Protein AF-A0A924ZUM4-F1 (afdb_monomer_lite)

Foldseek 3Di:
DFDKDKDWPQPDQVVCVVVVHGRDPDTDIDIDDSVPDDPDPDDDDDPVDPDDDDDDDD

pLDDT: mean 93.1, std 7.11, range [58.69, 97.69]

Structure (mmCIF, N/CA/C/O backbone):
data_AF-A0A924ZUM4-F1
#
_entry.id   AF-A0A924ZUM4-F1
#
loop_
_atom_site.group_PDB
_atom_site.id
_atom_site.type_symbol
_atom_site.label_atom_id
_atom_site.label_alt_id
_atom_site.label_comp_id
_atom_site.label_asym_id
_atom_site.label_entity_id
_atom_site.label_seq_id
_atom_site.pdbx_PDB_ins_code
_atom_site.Cartn_x
_atom_site.Cartn_y
_atom_site.Cartn_z
_atom_site.occupancy
_atom_site.B_iso_or_equiv
_atom_site.auth_seq_id
_atom_site.auth_comp_id
_atom_site.auth_asym_id
_atom_site.auth_atom_id
_atom_site.pdbx_PDB_model_num
ATOM 1 N N . MET A 1 1 ? 22.181 8.892 -1.021 1.00 58.69 1 MET A N 1
ATOM 2 C CA . MET A 1 1 ? 21.903 7.797 -0.069 1.00 58.69 1 MET A CA 1
ATOM 3 C C . MET A 1 1 ? 20.432 7.896 0.286 1.00 58.69 1 MET A C 1
ATOM 5 O O . MET A 1 1 ? 20.032 8.883 0.896 1.00 58.69 1 MET A O 1
ATOM 9 N N . HIS A 1 2 ? 19.610 6.991 -0.240 1.00 61.44 2 HIS A N 1
ATOM 10 C CA . HIS A 1 2 ? 18.159 7.090 -0.104 1.00 61.44 2 HIS A CA 1
ATOM 11 C C . HIS A 1 2 ? 17.735 6.772 1.326 1.00 61.44 2 HIS A C 1
ATOM 13 O O . HIS A 1 2 ? 18.227 5.829 1.942 1.00 61.44 2 HIS A O 1
ATOM 19 N N . LYS A 1 3 ? 16.877 7.639 1.860 1.00 74.12 3 LYS A N 1
ATOM 20 C CA . LYS A 1 3 ? 16.383 7.592 3.234 1.00 74.12 3 LYS A CA 1
ATOM 21 C C . LYS A 1 3 ? 15.405 6.422 3.384 1.00 74.12 3 LYS A C 1
ATOM 23 O O . LYS A 1 3 ? 14.729 6.052 2.429 1.00 74.12 3 LYS A O 1
ATOM 28 N N . ASN A 1 4 ? 15.346 5.861 4.588 1.00 86.88 4 ASN A N 1
ATOM 29 C CA . ASN A 1 4 ? 14.331 4.894 5.006 1.00 86.88 4 ASN A CA 1
ATOM 30 C C . ASN A 1 4 ? 12.921 5.368 4.603 1.00 86.88 4 ASN A C 1
ATOM 32 O O . ASN A 1 4 ? 12.584 6.525 4.860 1.00 86.88 4 ASN A O 1
ATOM 36 N N . ILE A 1 5 ? 12.116 4.490 3.994 1.00 93.69 5 ILE A N 1
ATOM 37 C CA . ILE A 1 5 ? 10.734 4.790 3.590 1.00 93.69 5 ILE A CA 1
ATOM 38 C C . ILE A 1 5 ? 9.798 4.209 4.646 1.00 93.69 5 ILE A C 1
ATOM 40 O O . ILE A 1 5 ? 9.615 2.993 4.718 1.00 93.69 5 ILE A O 1
ATOM 44 N N . TRP A 1 6 ? 9.225 5.079 5.473 1.00 95.56 6 TRP A N 1
ATOM 45 C CA . TRP A 1 6 ? 8.191 4.711 6.436 1.00 95.56 6 TRP A CA 1
ATOM 46 C C . TRP A 1 6 ? 6.817 4.836 5.788 1.00 95.56 6 TRP A C 1
ATOM 48 O O . TRP A 1 6 ? 6.530 5.851 5.159 1.00 95.56 6 TRP A O 1
ATOM 58 N N . ALA A 1 7 ? 5.981 3.819 5.960 1.00 97.06 7 ALA A N 1
ATOM 59 C CA . ALA A 1 7 ? 4.618 3.769 5.447 1.00 97.06 7 ALA A CA 1
ATOM 60 C C . ALA A 1 7 ? 3.636 3.431 6.575 1.00 97.06 7 ALA A C 1
ATOM 62 O O . ALA A 1 7 ? 4.029 2.860 7.597 1.00 97.06 7 ALA A O 1
ATOM 63 N N . VAL A 1 8 ? 2.364 3.791 6.388 1.00 97.69 8 VAL A N 1
ATO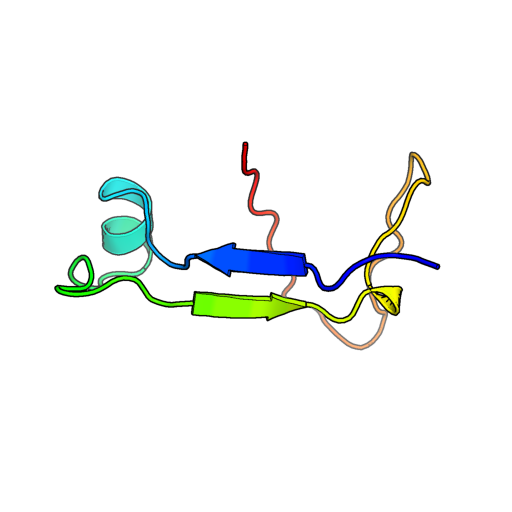M 64 C CA . VAL A 1 8 ? 1.272 3.509 7.326 1.00 97.69 8 VAL A CA 1
ATOM 65 C C . VAL A 1 8 ? 0.209 2.663 6.633 1.00 97.69 8 VAL A C 1
ATOM 67 O O . VAL A 1 8 ? -0.341 3.052 5.612 1.00 97.69 8 VAL A O 1
ATOM 70 N N . GLY A 1 9 ? -0.071 1.483 7.177 1.00 96.38 9 GLY A N 1
ATOM 71 C CA . GLY A 1 9 ? -1.080 0.582 6.630 1.00 96.38 9 GLY A CA 1
ATOM 72 C C . GLY A 1 9 ? -2.489 0.953 7.085 1.00 96.38 9 GLY A C 1
ATOM 73 O O . GLY A 1 9 ? -2.687 1.371 8.228 1.00 96.38 9 GLY A O 1
ATOM 74 N N . ARG A 1 10 ? -3.481 0.717 6.216 1.00 94.69 10 ARG A N 1
ATOM 75 C CA . ARG A 1 10 ? -4.920 0.852 6.528 1.00 94.69 10 ARG A CA 1
ATOM 76 C C . ARG A 1 10 ? -5.320 2.245 7.035 1.00 94.69 10 ARG A C 1
ATOM 78 O O . ARG A 1 10 ? -6.182 2.372 7.902 1.00 94.69 10 ARG A O 1
ATOM 85 N N . ASN A 1 11 ? -4.724 3.288 6.457 1.00 96.19 11 ASN A N 1
ATOM 86 C CA . ASN A 1 11 ? -5.001 4.685 6.811 1.00 96.19 11 ASN A CA 1
ATOM 87 C C . ASN A 1 11 ? -6.234 5.282 6.092 1.00 96.19 11 ASN A C 1
ATOM 89 O O . ASN A 1 11 ? -6.559 6.452 6.276 1.00 96.19 11 ASN A O 1
ATOM 93 N N . TYR A 1 12 ? -6.945 4.470 5.299 1.00 95.12 12 TYR A N 1
ATOM 94 C CA . TYR A 1 12 ? -8.219 4.807 4.663 1.00 95.12 12 TYR A CA 1
ATOM 95 C C . TYR A 1 12 ? -9.286 3.787 5.069 1.00 95.12 12 TYR A C 1
ATOM 97 O O . TYR A 1 12 ? -9.101 2.579 4.911 1.00 95.12 12 TYR A O 1
ATOM 105 N N . ALA A 1 13 ? -10.422 4.270 5.584 1.00 93.94 13 ALA A N 1
ATOM 106 C CA . ALA A 1 13 ? -11.476 3.408 6.122 1.00 93.94 13 ALA A CA 1
ATOM 107 C C . ALA A 1 13 ? -12.060 2.449 5.071 1.00 93.94 13 ALA A C 1
ATOM 109 O O . ALA A 1 13 ? -12.367 1.305 5.397 1.00 93.94 13 ALA A O 1
ATOM 110 N N . ASP A 1 14 ? -12.194 2.892 3.820 1.00 95.50 14 ASP A N 1
ATOM 111 C CA . ASP A 1 14 ? -12.746 2.054 2.751 1.00 95.50 14 ASP A CA 1
ATOM 112 C C . ASP A 1 14 ? -11.776 0.952 2.310 1.00 95.50 14 ASP A C 1
ATOM 114 O O . ASP A 1 14 ? -12.212 -0.169 2.067 1.00 95.50 14 ASP A O 1
ATOM 118 N N . HIS A 1 15 ? -10.467 1.211 2.341 1.00 94.69 15 HIS A N 1
ATOM 119 C CA . HIS A 1 15 ? -9.459 0.183 2.075 1.00 94.69 15 HIS A CA 1
ATOM 120 C C . HIS A 1 15 ? -9.440 -0.903 3.170 1.00 94.69 15 HIS A C 1
ATOM 122 O O . HIS A 1 15 ? -9.357 -2.093 2.879 1.00 94.69 15 HIS A O 1
ATOM 128 N N . ALA A 1 16 ? -9.623 -0.533 4.445 1.00 94.31 16 ALA A N 1
ATOM 129 C CA . ALA A 1 16 ? -9.790 -1.529 5.509 1.00 94.31 16 ALA A CA 1
ATOM 130 C C . ALA A 1 16 ? -11.044 -2.408 5.291 1.00 94.31 16 ALA A C 1
ATOM 132 O O . ALA A 1 16 ? -10.988 -3.625 5.483 1.00 94.31 16 ALA A O 1
ATOM 133 N N . LYS A 1 17 ?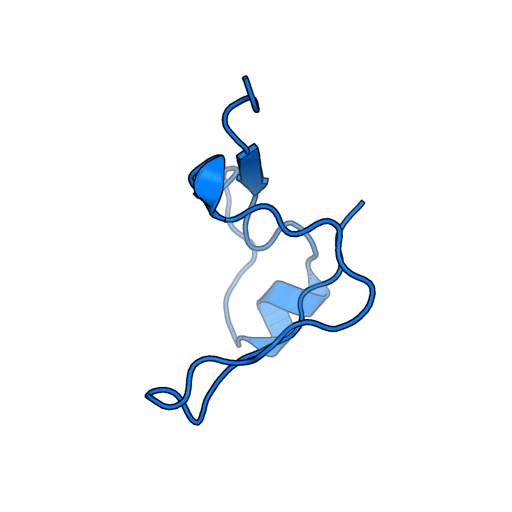 -12.158 -1.814 4.833 1.00 94.62 17 LYS A N 1
ATOM 134 C CA . LYS A 1 17 ? -13.393 -2.555 4.515 1.00 94.62 17 LYS A CA 1
ATOM 135 C C . LYS A 1 17 ? -13.220 -3.520 3.342 1.00 94.62 17 LYS A C 1
ATOM 137 O O . LYS A 1 17 ? -13.752 -4.622 3.421 1.00 94.62 17 LYS A O 1
ATOM 142 N N . GLU A 1 18 ? -12.498 -3.133 2.288 1.00 93.69 18 GLU A N 1
ATOM 143 C CA . GLU A 1 18 ? -12.186 -4.000 1.135 1.00 93.69 18 GLU A CA 1
ATOM 144 C C . GLU A 1 18 ? -11.526 -5.308 1.584 1.00 93.69 18 GLU A C 1
ATOM 146 O O . GLU A 1 18 ? -11.906 -6.394 1.154 1.00 93.69 18 GLU A O 1
ATOM 151 N N . MET A 1 19 ? -10.594 -5.202 2.529 1.00 92.06 19 MET A N 1
ATOM 152 C CA . MET A 1 19 ? -9.894 -6.344 3.113 1.00 92.06 19 MET A CA 1
ATOM 153 C C . MET A 1 19 ? -10.708 -7.069 4.200 1.00 92.06 19 MET A C 1
ATOM 155 O O . MET A 1 19 ? -10.191 -7.975 4.852 1.00 92.06 19 MET A O 1
ATOM 159 N N . ASN A 1 20 ? -11.967 -6.673 4.420 1.00 94.62 20 ASN A N 1
ATOM 160 C CA . ASN A 1 20 ? -12.866 -7.191 5.449 1.00 94.62 20 ASN A CA 1
ATOM 161 C C . ASN A 1 20 ? -12.261 -7.144 6.868 1.00 94.62 20 ASN A C 1
ATOM 163 O O . ASN A 1 20 ? -12.420 -8.070 7.667 1.00 94.62 20 ASN A O 1
ATOM 167 N N . VAL A 1 21 ? -11.547 -6.056 7.179 1.00 93.56 21 VAL A N 1
ATOM 168 C CA . VAL A 1 21 ? -10.949 -5.804 8.497 1.00 93.56 21 VAL A CA 1
ATOM 169 C C . VAL A 1 21 ? -11.413 -4.468 9.071 1.00 93.56 21 VAL A C 1
ATOM 171 O O . VAL A 1 21 ? -11.725 -3.518 8.355 1.00 93.56 21 VAL A O 1
ATOM 174 N N . SER A 1 22 ? -11.441 -4.366 10.399 1.00 92.81 22 SER A N 1
ATOM 175 C CA . SER A 1 22 ? -11.696 -3.089 11.065 1.00 92.81 22 SER A CA 1
ATOM 176 C C . SER A 1 22 ? -10.512 -2.129 10.875 1.00 92.81 22 SER A C 1
ATOM 178 O O . SER A 1 22 ? -9.358 -2.581 10.911 1.00 92.81 22 SER A O 1
ATOM 180 N N . PRO A 1 23 ? -10.760 -0.810 10.744 1.00 93.06 23 PRO A N 1
ATOM 181 C CA . PRO A 1 23 ? -9.706 0.190 10.852 1.00 93.06 23 PRO A CA 1
ATOM 182 C C . PRO A 1 23 ? -8.914 -0.000 12.153 1.00 93.06 23 PRO A C 1
ATOM 184 O O . PRO A 1 23 ? -9.508 -0.338 13.184 1.00 93.06 23 PRO A O 1
ATOM 187 N N . PRO A 1 24 ? -7.585 0.167 12.122 1.00 93.81 24 PRO A N 1
ATOM 188 C CA . PRO A 1 24 ? -6.772 -0.024 13.310 1.00 93.81 24 PRO A CA 1
ATOM 189 C C . PRO A 1 24 ? -7.039 1.089 14.336 1.00 93.81 24 PRO A C 1
ATOM 191 O O . PRO A 1 24 ? -7.339 2.225 13.974 1.00 93.81 24 PRO A O 1
ATOM 194 N N . THR A 1 25 ? -6.926 0.768 15.627 1.00 95.81 25 THR A N 1
ATOM 195 C CA . THR A 1 25 ? -7.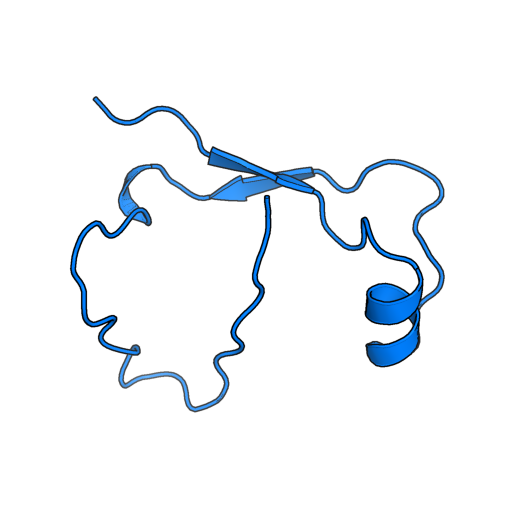094 1.746 16.721 1.00 95.81 25 THR A CA 1
ATOM 196 C C . THR A 1 25 ? -5.852 2.609 16.944 1.00 95.81 25 THR A C 1
ATOM 198 O O . THR A 1 25 ? -5.942 3.658 17.572 1.00 95.81 25 THR A O 1
ATOM 201 N N . GLU A 1 26 ? -4.703 2.174 16.425 1.00 97.31 26 GLU A N 1
ATOM 202 C CA . GLU A 1 26 ? -3.421 2.880 16.447 1.00 97.31 26 GLU A CA 1
ATOM 203 C C . GLU A 1 26 ? -2.749 2.778 15.064 1.00 97.31 26 GLU A C 1
ATOM 205 O O . GLU A 1 26 ? -2.991 1.804 14.345 1.00 97.31 26 GLU A O 1
ATOM 210 N N . PRO A 1 27 ? -1.897 3.740 14.660 1.00 97.00 27 PRO A N 1
ATOM 211 C CA . PRO A 1 27 ? -1.229 3.693 13.361 1.00 97.00 27 PRO A CA 1
ATOM 212 C C . PRO A 1 27 ? -0.350 2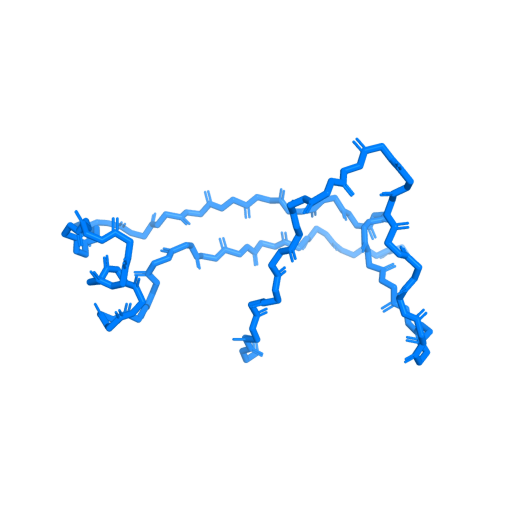.448 13.174 1.00 97.00 27 PRO A C 1
ATOM 214 O O . PRO A 1 27 ? 0.513 2.141 13.997 1.00 97.00 27 PRO A O 1
ATOM 217 N N . LEU A 1 28 ? -0.520 1.766 12.040 1.00 96.38 28 LEU A N 1
ATOM 218 C CA . LEU A 1 28 ? 0.263 0.585 11.678 1.00 96.38 28 LEU A CA 1
ATOM 219 C C . LEU A 1 28 ? 1.459 0.976 10.811 1.00 96.38 28 LEU A C 1
ATOM 221 O O . LEU A 1 28 ? 1.361 0.997 9.585 1.00 96.38 28 LEU A O 1
ATOM 225 N N . PHE A 1 29 ? 2.593 1.279 11.437 1.00 97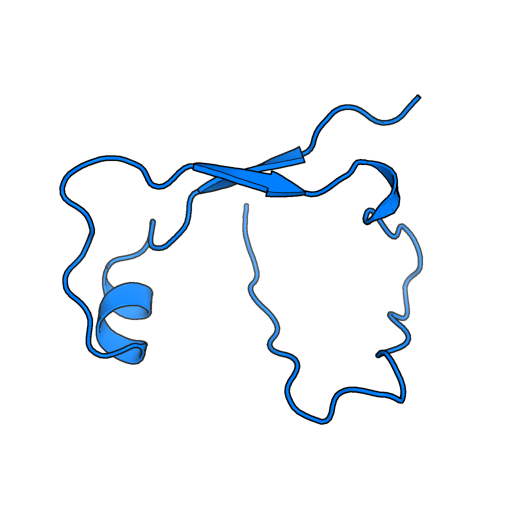.25 29 PHE A N 1
ATOM 226 C CA . PHE A 1 29 ? 3.810 1.621 10.703 1.00 97.25 29 PHE A CA 1
ATOM 227 C C . PHE A 1 29 ? 4.578 0.392 10.215 1.00 97.25 29 PHE A C 1
ATOM 229 O O . PHE A 1 29 ? 4.738 -0.593 10.935 1.00 97.25 29 PHE A O 1
ATOM 236 N N . PHE A 1 30 ? 5.130 0.493 9.009 1.00 97.25 30 PHE A N 1
ATOM 237 C CA . PHE A 1 30 ? 6.101 -0.457 8.473 1.00 97.25 30 PHE A CA 1
ATOM 238 C C . PHE A 1 30 ? 7.175 0.263 7.652 1.00 97.25 30 PHE A C 1
ATOM 240 O O . PHE A 1 30 ? 7.025 1.425 7.269 1.00 97.25 30 PHE A O 1
ATOM 247 N N . LEU A 1 31 ? 8.288 -0.430 7.411 1.00 96.38 31 LEU A N 1
ATOM 248 C CA . LEU A 1 31 ? 9.444 0.114 6.708 1.00 96.38 31 LEU A CA 1
ATOM 249 C C . LEU A 1 31 ? 9.639 -0.607 5.376 1.00 96.38 31 LEU A C 1
ATOM 251 O O . LEU A 1 31 ? 9.746 -1.833 5.336 1.00 96.38 31 LEU A O 1
ATOM 255 N N . LYS A 1 32 ? 9.781 0.160 4.296 1.00 94.94 32 LYS A N 1
ATOM 256 C CA . LYS A 1 32 ? 10.341 -0.335 3.038 1.00 94.94 32 LYS A CA 1
ATOM 257 C C . LYS A 1 32 ? 11.820 0.045 2.975 1.00 94.94 32 LYS A C 1
ATOM 259 O O . LYS A 1 32 ? 12.206 1.178 3.275 1.00 94.94 32 LYS A O 1
ATOM 264 N N . ALA A 1 33 ? 12.665 -0.916 2.599 1.00 92.44 33 ALA A N 1
ATOM 265 C CA . ALA A 1 33 ? 14.092 -0.667 2.425 1.00 92.44 33 ALA A CA 1
ATOM 266 C C . ALA A 1 33 ? 14.312 0.407 1.348 1.00 92.44 33 ALA A C 1
ATOM 268 O O . ALA A 1 33 ? 13.630 0.396 0.323 1.00 92.44 33 ALA A O 1
ATOM 269 N N . GLY A 1 34 ? 15.288 1.302 1.534 1.00 92.19 34 GLY A N 1
ATOM 270 C CA . GLY A 1 34 ? 15.588 2.353 0.549 1.00 92.19 34 GLY A CA 1
ATOM 271 C C . GLY A 1 34 ? 15.947 1.809 -0.843 1.00 92.19 34 GLY A C 1
ATOM 272 O O . GLY A 1 34 ? 15.723 2.485 -1.840 1.00 92.19 34 GLY A O 1
ATOM 273 N N . SER A 1 35 ? 16.432 0.565 -0.918 1.00 90.69 35 SER A N 1
ATOM 274 C CA . SER A 1 35 ? 16.700 -0.168 -2.162 1.00 90.69 35 SER A CA 1
ATOM 275 C C . SER A 1 35 ? 15.446 -0.608 -2.928 1.00 90.69 35 SER A C 1
ATOM 277 O O . SER A 1 35 ? 15.571 -1.051 -4.062 1.00 90.69 35 SER A O 1
ATOM 279 N N . SER A 1 36 ? 14.254 -0.507 -2.332 1.00 91.31 36 SER A N 1
ATOM 280 C CA . SER A 1 36 ? 12.984 -0.827 -3.006 1.00 91.31 36 SER A CA 1
ATOM 281 C C . SER A 1 36 ? 12.426 0.328 -3.842 1.00 91.31 36 SER A C 1
ATOM 283 O O . SER A 1 36 ? 11.457 0.137 -4.572 1.00 91.31 36 SER A O 1
ATOM 285 N N . LEU A 1 37 ? 13.014 1.523 -3.739 1.00 91.44 37 LEU A N 1
ATOM 286 C CA . LEU A 1 37 ? 12.599 2.673 -4.530 1.00 91.44 37 LEU A CA 1
ATOM 287 C C . LEU A 1 37 ? 13.014 2.504 -5.993 1.00 91.44 37 LEU A C 1
ATOM 289 O O . LEU A 1 37 ? 14.185 2.270 -6.288 1.00 91.44 37 LEU A O 1
ATOM 293 N N . ASN A 1 38 ? 12.062 2.714 -6.894 1.00 91.50 38 ASN A N 1
ATOM 294 C CA . ASN A 1 38 ? 12.266 2.687 -8.334 1.00 91.50 38 ASN A CA 1
ATOM 295 C C . ASN A 1 38 ? 11.879 4.056 -8.930 1.00 91.50 38 ASN A C 1
ATOM 297 O O . ASN A 1 38 ? 10.829 4.591 -8.581 1.00 91.50 38 ASN A O 1
ATOM 301 N N . HIS A 1 39 ? 12.739 4.631 -9.779 1.00 90.38 39 HIS A N 1
ATOM 302 C CA . HIS A 1 39 ? 12.516 5.916 -10.475 1.00 90.38 39 HIS A CA 1
ATOM 303 C C . HIS A 1 39 ? 12.179 5.740 -11.963 1.00 90.38 39 HIS A C 1
ATOM 305 O O . HIS A 1 39 ? 11.995 6.726 -12.674 1.00 90.38 39 HIS A O 1
ATOM 311 N N . GLU A 1 40 ? 12.124 4.500 -12.444 1.00 93.62 40 GLU A N 1
ATOM 312 C CA . GLU A 1 40 ? 11.809 4.173 -13.829 1.00 93.62 40 GLU A CA 1
ATOM 313 C C . GLU A 1 40 ? 10.312 4.338 -14.116 1.00 93.62 40 GLU A C 1
ATOM 315 O O . GLU A 1 40 ? 9.459 4.184 -13.242 1.00 93.62 40 GLU A O 1
ATOM 320 N N . GLN A 1 41 ? 9.975 4.603 -15.380 1.00 94.25 41 GLN A N 1
ATOM 321 C CA . GLN A 1 41 ? 8.578 4.719 -15.823 1.00 94.25 41 GLN A CA 1
ATOM 322 C C . GLN A 1 41 ? 7.849 3.371 -15.885 1.00 94.25 41 GLN A C 1
ATOM 324 O O . GLN A 1 41 ? 6.620 3.330 -15.885 1.00 94.25 41 GLN A O 1
ATOM 329 N N . VAL A 1 42 ? 8.600 2.272 -15.969 1.00 94.50 42 VAL A N 1
ATOM 330 C CA . VAL A 1 42 ? 8.070 0.913 -16.077 1.00 94.50 42 VAL A CA 1
ATOM 331 C C . VAL A 1 42 ? 8.574 0.100 -14.892 1.00 94.50 42 VAL A C 1
ATOM 333 O O . VAL A 1 42 ? 9.778 0.009 -14.654 1.00 94.50 42 VAL A O 1
ATOM 336 N N . ILE A 1 43 ? 7.645 -0.515 -14.162 1.00 92.88 43 ILE A N 1
ATOM 337 C CA . ILE A 1 43 ? 7.956 -1.430 -13.063 1.00 92.88 43 ILE A CA 1
ATOM 338 C C . ILE A 1 43 ? 7.914 -2.859 -13.603 1.00 92.88 43 ILE A C 1
ATOM 340 O O . ILE A 1 43 ? 6.860 -3.343 -14.012 1.00 92.88 43 ILE A O 1
ATOM 344 N N . THR A 1 44 ? 9.055 -3.546 -13.576 1.00 93.12 44 THR A N 1
ATOM 345 C CA . THR A 1 44 ? 9.117 -4.984 -13.861 1.00 93.12 44 THR A CA 1
ATOM 346 C C . THR A 1 44 ? 8.642 -5.760 -12.640 1.00 93.12 44 THR A C 1
ATOM 348 O O . THR A 1 44 ? 9.228 -5.650 -11.562 1.00 93.12 44 THR A O 1
ATOM 351 N N . LEU A 1 45 ? 7.581 -6.547 -12.806 1.00 94.69 45 LEU A N 1
ATOM 352 C CA . LEU A 1 45 ? 7.065 -7.401 -11.742 1.00 94.69 45 LEU A CA 1
ATOM 353 C C . LEU A 1 45 ? 7.962 -8.634 -11.549 1.00 94.69 45 LEU A C 1
ATOM 355 O O . LEU A 1 45 ? 8.535 -9.134 -12.520 1.00 94.69 45 LEU A O 1
ATOM 359 N N . PRO A 1 46 ? 8.105 -9.132 -10.311 1.00 95.00 46 PRO A N 1
ATOM 360 C CA . PRO A 1 46 ? 8.903 -10.320 -10.048 1.00 95.00 46 PRO A CA 1
ATOM 361 C C . PRO A 1 46 ? 8.285 -11.569 -10.689 1.00 95.00 46 PRO A C 1
ATOM 363 O O . PRO A 1 46 ? 7.132 -11.889 -10.424 1.00 95.00 46 PRO A O 1
ATOM 366 N N . GLU A 1 47 ? 9.082 -12.334 -11.440 1.00 96.94 47 GLU A N 1
ATOM 367 C CA . GLU A 1 47 ? 8.631 -13.565 -12.122 1.00 96.94 47 GLU A CA 1
ATOM 368 C C . GLU A 1 47 ? 8.126 -14.659 -11.165 1.00 96.94 47 GLU A C 1
ATOM 370 O O . GLU A 1 47 ? 7.405 -15.567 -11.569 1.00 96.94 47 GLU A O 1
ATOM 375 N N . TRP A 1 48 ? 8.512 -14.593 -9.890 1.00 96.94 48 TRP A N 1
ATOM 376 C CA . TRP A 1 48 ? 8.146 -15.578 -8.874 1.00 96.94 48 TRP A CA 1
ATOM 377 C C . TRP A 1 48 ? 6.787 -15.318 -8.207 1.00 96.94 48 TRP A C 1
ATOM 379 O O . TRP A 1 48 ? 6.334 -16.178 -7.452 1.00 96.94 48 TRP A O 1
ATOM 389 N N . SER A 1 49 ? 6.135 -14.170 -8.448 1.00 97.00 49 SER A N 1
ATOM 390 C CA . SER A 1 49 ? 4.805 -13.873 -7.894 1.00 97.00 49 SER A CA 1
ATOM 391 C C . SER A 1 49 ? 3.761 -13.707 -8.989 1.00 97.00 49 SER A C 1
ATOM 393 O O . SER A 1 49 ? 3.981 -12.998 -9.966 1.00 97.00 49 SER A O 1
ATOM 395 N N . ASN A 1 50 ? 2.587 -14.298 -8.768 1.00 96.19 50 ASN A N 1
ATOM 396 C CA . ASN A 1 50 ? 1.385 -14.056 -9.572 1.00 96.19 50 ASN A CA 1
ATOM 397 C C . ASN A 1 50 ? 0.374 -13.146 -8.858 1.00 96.19 50 ASN A C 1
ATOM 399 O O . ASN A 1 50 ? -0.714 -12.923 -9.378 1.00 96.19 50 ASN A O 1
ATOM 403 N N . ASP A 1 51 ? 0.718 -12.655 -7.667 1.00 97.12 51 ASP A N 1
ATOM 404 C CA . ASP A 1 51 ? -0.162 -11.858 -6.821 1.00 97.12 51 ASP A CA 1
ATOM 405 C C . ASP A 1 51 ? 0.581 -10.594 -6.377 1.00 97.12 51 ASP A C 1
ATOM 407 O O . ASP A 1 51 ? 1.404 -10.614 -5.458 1.00 97.12 51 ASP 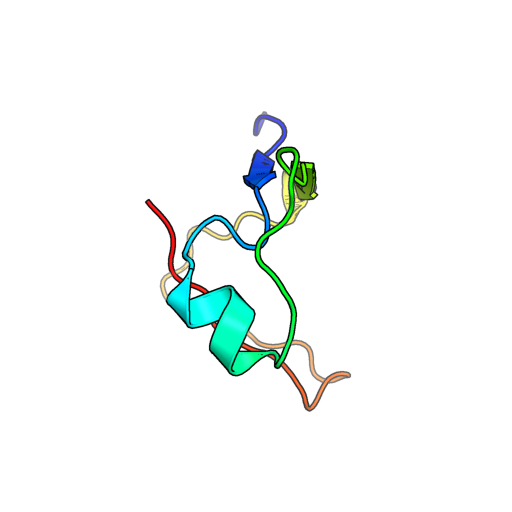A O 1
ATOM 411 N N . ILE A 1 52 ? 0.395 -9.515 -7.141 1.00 96.62 52 ILE A N 1
ATOM 412 C CA . ILE A 1 52 ? 1.019 -8.212 -6.908 1.00 96.62 52 ILE A CA 1
ATOM 413 C C . ILE A 1 52 ? -0.042 -7.135 -7.094 1.00 96.62 52 ILE A C 1
ATOM 415 O O . ILE A 1 52 ? -0.633 -7.002 -8.166 1.00 96.62 52 ILE A O 1
ATOM 419 N N . HIS A 1 53 ? -0.263 -6.356 -6.042 1.00 95.75 53 HIS A N 1
ATOM 420 C CA . HIS A 1 53 ? -1.262 -5.298 -6.009 1.00 95.75 53 HIS A CA 1
ATOM 421 C C . HIS A 1 53 ? -0.599 -3.926 -6.157 1.00 95.75 53 HIS A C 1
ATOM 423 O O . HIS A 1 53 ? 0.550 -3.725 -5.757 1.00 95.75 53 HIS A O 1
ATOM 429 N N . HIS A 1 54 ? -1.335 -2.975 -6.730 1.00 95.69 54 HIS A N 1
ATOM 430 C CA . HIS A 1 54 ? -0.945 -1.570 -6.725 1.00 95.69 54 HIS A CA 1
ATOM 431 C C . HIS A 1 54 ? -1.689 -0.850 -5.597 1.00 95.69 54 HIS A C 1
ATOM 433 O O . HIS A 1 54 ? -2.903 -0.977 -5.476 1.00 95.69 54 HIS A O 1
ATOM 439 N N . GLU A 1 55 ? -0.959 -0.077 -4.797 1.00 96.44 55 GLU A N 1
ATOM 440 C CA . GLU A 1 55 ? -1.500 0.757 -3.719 1.00 96.44 55 GLU A CA 1
ATOM 441 C C . GLU A 1 55 ? -0.927 2.164 -3.908 1.00 96.44 55 GLU A C 1
ATOM 443 O O . GLU A 1 55 ? 0.284 2.369 -3.795 1.00 96.44 55 GLU A O 1
ATOM 448 N N . ILE A 1 56 ? -1.776 3.112 -4.311 1.00 96.50 56 ILE A N 1
ATOM 449 C CA . ILE A 1 56 ? -1.370 4.500 -4.553 1.00 96.50 56 ILE A CA 1
ATOM 450 C C . ILE A 1 56 ? -1.521 5.315 -3.269 1.00 96.50 56 ILE A C 1
ATOM 452 O O . ILE A 1 56 ? -2.544 5.235 -2.597 1.00 96.50 56 ILE A O 1
ATOM 456 N N . GLU A 1 57 ? -0.506 6.114 -2.951 1.00 96.44 57 GLU A N 1
ATOM 457 C CA . GLU A 1 57 ? -0.406 6.880 -1.706 1.00 96.44 57 GLU A CA 1
ATOM 458 C C . GLU A 1 57 ? 0.057 8.322 -2.000 1.00 96.44 57 GLU A C 1
ATOM 460 O O . GLU A 1 57 ? 0.565 8.597 -3.093 1.00 96.44 57 GLU A O 1
ATOM 465 N N . LEU A 1 58 ? -0.136 9.236 -1.037 1.00 93.44 58 LEU A N 1
ATOM 466 C CA . LEU A 1 58 ? 0.321 10.639 -1.090 1.00 93.44 58 LEU A CA 1
ATOM 467 C C . LEU A 1 58 ? 1.830 10.779 -0.828 1.00 93.44 58 LEU A C 1
ATOM 469 O O . LEU A 1 58 ? 2.336 10.098 0.092 1.00 93.44 58 LEU A O 1
#

Radius of gyration: 13.97 Å; chains: 1; bounding box: 35×26×33 Å

Sequence (58 aa):
MHKNIWAVGRNYADHAKEMNVSPPTEPLFFLKAGSSLNHEQVITLPEWSNDIHHEIEL

Secondary structure (DSSP, 8-state):
-PPPEEEEET-SHHHHHHTT-PPPSS-EEEEE-GGG---SSSPPPPTT-S--------